Protein AF-Q0DAL5-F1 (afdb_monomer)

pLDDT: mean 96.49, std 5.8, range [58.31, 98.81]

InterPro domains:
  IPR001487 Bromodomain [PF00439] (2-36)
  IPR036427 Bromodomain-like superfamily [G3DSA:1.20.920.10] (1-71)
  IPR036427 Bromodomain-like superfamily [SSF47370] (1-68)
  IPR040240 Transcription initiation factor TFIID subunit 1 [PTHR13900] (1-70)

Organism: Oryza sativa subsp. japonica (NCBI:txid39947)

Structure (mmCIF, N/CA/C/O backbone):
data_AF-Q0DAL5-F1
#
_entry.id   AF-Q0DAL5-F1
#
loop_
_atom_site.group_PDB
_atom_site.id
_atom_site.type_symbol
_atom_site.label_atom_id
_atom_site.label_alt_id
_atom_site.label_comp_id
_atom_site.label_asym_id
_atom_site.label_entity_id
_atom_site.label_seq_id
_atom_site.pdbx_PDB_ins_code
_atom_site.Cartn_x
_atom_site.Cartn_y
_atom_site.Cartn_z
_atom_site.occupancy
_atom_site.B_iso_or_equiv
_atom_site.auth_seq_id
_atom_site.auth_comp_id
_atom_site.auth_asym_id
_atom_site.au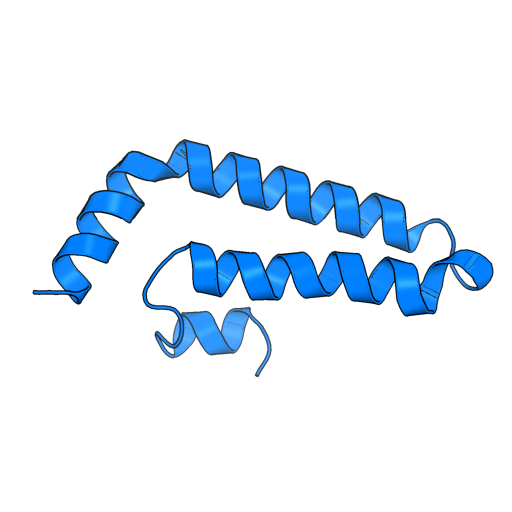th_atom_id
_atom_site.pdbx_PDB_model_num
ATOM 1 N N . GLY A 1 1 ? 4.973 -12.841 6.744 1.00 76.94 1 GLY A N 1
ATOM 2 C CA . GLY A 1 1 ? 3.880 -13.516 6.012 1.00 76.94 1 GLY A CA 1
ATOM 3 C C . GLY A 1 1 ? 3.594 -12.733 4.752 1.00 76.94 1 GLY A C 1
ATOM 4 O O . GLY A 1 1 ? 4.157 -11.656 4.602 1.00 76.94 1 GLY A O 1
ATOM 5 N N . THR A 1 2 ? 2.764 -13.247 3.849 1.00 94.25 2 THR A N 1
ATOM 6 C CA . THR A 1 2 ? 2.262 -12.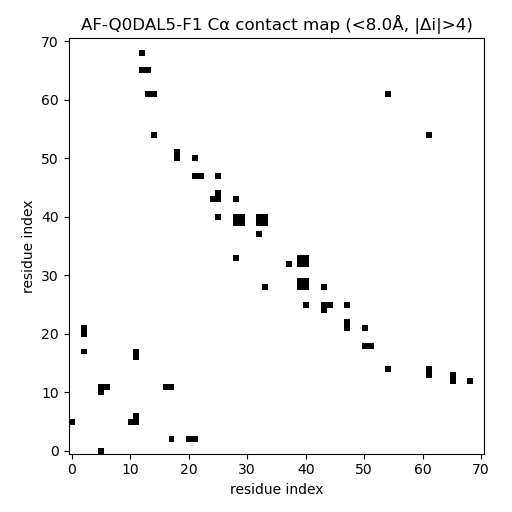420 2.737 1.00 94.25 2 THR A CA 1
ATOM 7 C C . THR A 1 2 ? 1.297 -11.359 3.277 1.00 94.25 2 THR A C 1
ATOM 9 O O . THR A 1 2 ? 0.775 -11.524 4.380 1.00 94.25 2 THR A O 1
ATOM 12 N N . ILE A 1 3 ? 1.015 -10.302 2.511 1.00 98.12 3 ILE A N 1
ATOM 13 C CA . ILE A 1 3 ? 0.053 -9.253 2.907 1.00 98.12 3 ILE A CA 1
ATOM 14 C C . ILE A 1 3 ? -1.287 -9.868 3.351 1.00 98.12 3 ILE A C 1
ATOM 16 O O . ILE A 1 3 ? -1.827 -9.524 4.398 1.00 98.12 3 ILE A O 1
ATOM 20 N N . ARG A 1 4 ? -1.779 -10.879 2.623 1.00 97.88 4 ARG A N 1
ATOM 21 C CA . ARG A 1 4 ? -3.015 -11.603 2.963 1.00 97.88 4 ARG A CA 1
ATOM 22 C C . ARG A 1 4 ? -2.953 -12.297 4.326 1.00 97.88 4 ARG A C 1
ATOM 24 O O . ARG A 1 4 ? -3.956 -12.338 5.035 1.00 97.88 4 ARG A O 1
ATOM 31 N N . ASP A 1 5 ? -1.801 -12.859 4.688 1.00 98.25 5 ASP A N 1
ATOM 32 C CA . ASP A 1 5 ? -1.617 -13.496 5.995 1.00 98.25 5 ASP A CA 1
ATOM 33 C C . ASP A 1 5 ? -1.603 -12.457 7.117 1.00 98.25 5 ASP A C 1
ATOM 35 O O . ASP A 1 5 ? -2.190 -12.702 8.169 1.00 98.25 5 ASP A O 1
ATOM 39 N N . LYS A 1 6 ? -0.964 -11.303 6.882 1.00 98.12 6 LYS A N 1
ATOM 40 C CA . LYS A 1 6 ? -0.902 -10.190 7.837 1.00 98.12 6 LYS A CA 1
ATOM 41 C C . LYS A 1 6 ? -2.292 -9.595 8.099 1.00 98.12 6 LYS A C 1
ATOM 43 O O . LYS A 1 6 ? -2.662 -9.428 9.258 1.00 98.12 6 LYS A O 1
ATOM 48 N N . VAL A 1 7 ? -3.110 -9.409 7.054 1.00 97.12 7 VAL A N 1
ATOM 49 C CA . VAL A 1 7 ? 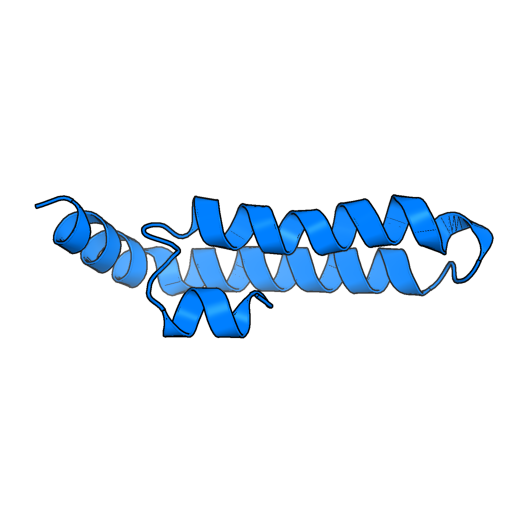-4.527 -9.002 7.185 1.00 97.12 7 VAL A CA 1
ATOM 50 C C . VAL A 1 7 ? -5.316 -10.007 8.030 1.00 97.12 7 VAL A C 1
ATOM 52 O O . VAL A 1 7 ? -5.963 -9.627 8.998 1.00 97.12 7 VAL A O 1
ATOM 55 N N . ARG A 1 8 ? -5.225 -11.311 7.726 1.00 97.12 8 ARG A N 1
ATOM 56 C CA . ARG A 1 8 ? -5.950 -12.361 8.477 1.00 97.12 8 ARG A CA 1
ATOM 57 C C . ARG A 1 8 ? -5.575 -12.432 9.955 1.00 97.12 8 ARG A C 1
ATOM 59 O O . ARG A 1 8 ? -6.363 -12.918 10.758 1.00 97.12 8 ARG A O 1
ATOM 66 N N . LYS A 1 9 ? -4.364 -12.001 10.296 1.00 97.25 9 LYS A N 1
ATOM 67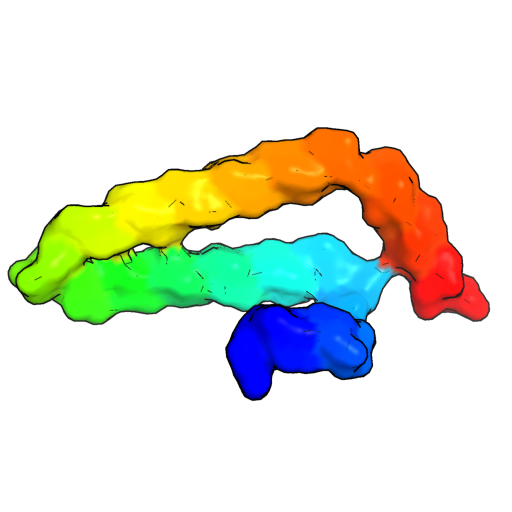 C CA . LYS A 1 9 ? -3.853 -11.951 11.667 1.00 97.25 9 LYS A CA 1
ATOM 68 C C . LYS A 1 9 ? -4.100 -10.607 12.354 1.00 97.25 9 LYS A C 1
ATOM 70 O O . LYS A 1 9 ? -3.657 -10.444 13.486 1.00 97.25 9 LYS A O 1
ATOM 75 N N . MET A 1 10 ? -4.791 -9.669 11.698 1.00 95.25 10 MET A N 1
ATOM 76 C CA . MET A 1 10 ? -5.006 -8.305 12.192 1.00 95.25 10 MET A CA 1
ATOM 77 C C . MET A 1 10 ? -3.684 -7.608 12.565 1.00 95.25 10 MET A C 1
ATOM 79 O O . MET A 1 10 ? -3.619 -6.898 13.570 1.00 95.25 10 MET A O 1
ATOM 83 N N . GLU A 1 11 ? -2.611 -7.858 11.800 1.00 97.19 11 GLU A N 1
ATOM 84 C CA . GLU A 1 11 ? -1.291 -7.248 12.037 1.00 97.19 11 GLU A CA 1
ATOM 85 C C . GLU A 1 11 ? -1.251 -5.769 11.627 1.00 97.19 11 GLU A C 1
ATOM 87 O O . GLU A 1 11 ? -0.493 -5.009 12.216 1.00 97.19 11 GLU A O 1
ATOM 92 N N . TYR A 1 12 ? -2.073 -5.356 10.660 1.00 97.81 12 TYR A N 1
ATOM 93 C CA . TYR A 1 12 ? -2.262 -3.947 10.315 1.00 97.81 12 TYR A CA 1
ATOM 94 C C . TYR A 1 12 ? -3.367 -3.362 11.190 1.00 97.81 12 TYR A C 1
ATOM 96 O O . TYR A 1 12 ? -4.441 -3.961 11.296 1.00 97.81 12 TYR A O 1
ATOM 104 N N . LYS A 1 13 ? -3.092 -2.227 11.836 1.00 96.12 13 LYS A N 1
ATOM 105 C CA . LYS A 1 13 ? -4.078 -1.510 12.664 1.00 96.12 13 LYS A CA 1
ATOM 106 C C . LYS A 1 13 ? -4.709 -0.331 11.942 1.00 96.12 13 LYS A C 1
ATOM 108 O O . LYS A 1 13 ? -5.787 0.092 12.324 1.00 96.12 13 LYS A O 1
ATOM 113 N N . ASN A 1 14 ? -4.056 0.126 10.884 1.00 97.38 14 ASN A N 1
ATOM 114 C CA . ASN A 1 14 ? -4.514 1.187 10.010 1.00 97.38 14 ASN A CA 1
ATOM 115 C C . ASN A 1 14 ? -4.155 0.861 8.555 1.00 97.38 14 ASN A C 1
ATOM 117 O O . ASN A 1 14 ? -3.326 -0.016 8.267 1.00 97.38 14 ASN A O 1
ATOM 121 N N . ARG A 1 15 ? -4.802 1.569 7.633 1.00 98.00 15 ARG A N 1
ATOM 122 C CA . ARG A 1 15 ? -4.587 1.437 6.196 1.00 98.00 15 ARG A CA 1
ATOM 123 C C . ARG A 1 15 ? -3.184 1.835 5.776 1.00 98.00 15 ARG A C 1
ATOM 125 O O . ARG A 1 15 ? -2.687 1.249 4.823 1.00 98.00 15 ARG A O 1
ATOM 132 N N . GLU A 1 16 ? -2.526 2.750 6.485 1.00 97.94 16 GLU A N 1
ATOM 133 C CA . GLU A 1 16 ? -1.166 3.191 6.158 1.00 97.94 16 GLU A CA 1
ATOM 134 C C . GLU A 1 16 ? -0.151 2.052 6.306 1.00 97.94 16 GLU A C 1
ATOM 136 O O . GLU A 1 16 ? 0.663 1.828 5.408 1.00 97.94 16 GLU A O 1
ATOM 141 N N . ASP A 1 17 ? -0.247 1.248 7.369 1.00 98.00 17 ASP A N 1
ATOM 142 C CA . ASP A 1 17 ? 0.611 0.076 7.570 1.00 98.00 17 ASP A CA 1
ATOM 143 C C . ASP A 1 17 ? 0.388 -0.984 6.477 1.00 98.00 17 ASP A C 1
ATOM 145 O O . ASP A 1 17 ? 1.330 -1.629 6.006 1.00 98.00 17 ASP A O 1
ATOM 149 N N . PHE A 1 18 ? -0.866 -1.172 6.056 1.00 98.56 18 PHE A N 1
ATOM 150 C CA . PHE A 1 18 ? -1.210 -2.060 4.944 1.00 98.56 18 PHE A CA 1
ATOM 151 C C . PHE A 1 18 ? -0.662 -1.523 3.613 1.00 98.56 18 PHE A C 1
ATOM 153 O O . PHE A 1 18 ? 0.009 -2.250 2.873 1.00 98.56 18 PHE A O 1
ATOM 160 N N . ARG A 1 19 ? -0.899 -0.240 3.330 1.00 98.56 19 ARG A N 1
ATOM 161 C CA . ARG A 1 19 ? -0.485 0.463 2.113 1.00 98.56 19 ARG A CA 1
ATOM 162 C C . ARG A 1 19 ? 1.033 0.511 1.984 1.00 98.56 19 ARG A C 1
ATOM 164 O O . ARG A 1 19 ? 1.552 0.369 0.879 1.00 98.56 19 ARG A O 1
ATOM 171 N N . HIS A 1 20 ? 1.758 0.630 3.095 1.00 98.50 20 HIS A N 1
ATOM 172 C CA . HIS A 1 20 ? 3.217 0.552 3.130 1.00 98.50 20 HIS A CA 1
ATOM 173 C C . HIS A 1 20 ? 3.741 -0.765 2.536 1.00 98.50 20 HIS A C 1
ATOM 175 O O . HIS A 1 20 ? 4.612 -0.756 1.663 1.00 98.50 20 HIS A O 1
ATOM 181 N N . ASP A 1 21 ? 3.173 -1.902 2.944 1.00 98.69 21 ASP A N 1
ATOM 182 C CA . ASP A 1 21 ? 3.578 -3.206 2.411 1.00 98.69 21 ASP A CA 1
ATOM 183 C C . ASP A 1 21 ? 3.193 -3.380 0.933 1.00 98.69 21 ASP A C 1
ATOM 185 O O . ASP A 1 21 ? 3.938 -4.010 0.176 1.00 98.69 21 ASP A O 1
ATOM 189 N N . VAL A 1 22 ? 2.061 -2.814 0.494 1.00 98.62 22 VAL A N 1
ATOM 190 C CA . VAL A 1 22 ? 1.684 -2.800 -0.932 1.00 98.62 22 VAL A CA 1
ATOM 191 C C . VAL A 1 22 ? 2.676 -1.958 -1.738 1.00 98.62 22 VAL A C 1
ATOM 193 O O . VAL A 1 22 ? 3.171 -2.415 -2.768 1.00 98.62 22 VAL A O 1
ATOM 196 N N . ALA A 1 23 ? 3.063 -0.779 -1.246 1.00 98.56 23 ALA A N 1
ATOM 197 C CA . ALA A 1 23 ? 4.053 0.080 -1.895 1.00 98.56 23 ALA A CA 1
ATOM 198 C C . ALA A 1 23 ? 5.430 -0.594 -2.019 1.00 98.56 23 ALA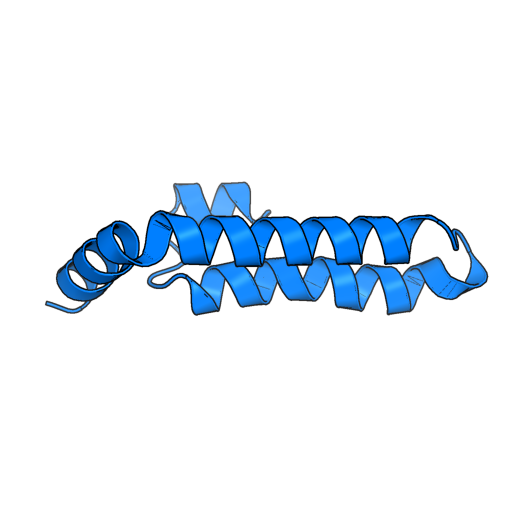 A C 1
ATOM 200 O O . ALA A 1 23 ? 6.140 -0.407 -3.012 1.00 98.56 23 ALA A O 1
ATOM 201 N N . GLN A 1 24 ? 5.791 -1.447 -1.058 1.00 98.56 24 GLN A N 1
ATOM 202 C CA . GLN A 1 24 ? 7.020 -2.233 -1.124 1.00 98.56 24 GLN A CA 1
ATOM 203 C C . GLN A 1 24 ? 7.026 -3.220 -2.308 1.00 98.56 24 GLN A C 1
ATOM 205 O O . GLN A 1 24 ? 8.102 -3.542 -2.819 1.00 98.56 24 GLN A O 1
ATOM 210 N N . ILE A 1 25 ? 5.860 -3.673 -2.797 1.00 98.44 25 ILE A N 1
ATOM 211 C CA . ILE A 1 25 ? 5.764 -4.479 -4.027 1.00 98.44 25 ILE A CA 1
ATOM 212 C C . ILE A 1 25 ? 6.251 -3.664 -5.227 1.00 98.44 25 ILE A C 1
ATOM 214 O O . ILE A 1 25 ? 7.118 -4.147 -5.955 1.00 98.44 25 ILE A O 1
ATOM 218 N N . ALA A 1 26 ? 5.750 -2.437 -5.405 1.00 98.38 26 ALA A N 1
ATOM 219 C CA . ALA A 1 26 ? 6.158 -1.552 -6.497 1.00 98.38 26 ALA A CA 1
ATOM 220 C C . ALA A 1 26 ? 7.655 -1.210 -6.414 1.00 98.38 26 ALA A C 1
ATOM 222 O O . ALA A 1 26 ? 8.399 -1.404 -7.378 1.00 98.38 26 ALA A O 1
ATOM 223 N N . LEU A 1 27 ? 8.145 -0.831 -5.228 1.00 98.38 27 LEU A N 1
ATOM 224 C CA . LEU A 1 27 ? 9.564 -0.523 -5.017 1.00 98.38 27 LEU A CA 1
ATOM 225 C C . LEU A 1 27 ? 10.479 -1.714 -5.355 1.00 98.38 27 LEU A C 1
ATOM 227 O O . LEU A 1 27 ? 11.511 -1.563 -6.019 1.00 98.38 27 LEU A O 1
ATOM 231 N N . ASN A 1 28 ? 10.092 -2.918 -4.934 1.00 98.12 28 ASN A N 1
ATOM 232 C CA . ASN A 1 28 ? 10.835 -4.134 -5.251 1.00 98.12 28 ASN A CA 1
ATOM 233 C C . ASN A 1 28 ? 10.731 -4.482 -6.740 1.00 98.12 28 ASN A C 1
ATOM 235 O O . ASN A 1 28 ? 11.717 -4.918 -7.338 1.00 98.12 28 ASN A O 1
ATOM 239 N N . ALA A 1 29 ? 9.567 -4.276 -7.360 1.00 98.44 29 ALA A N 1
ATOM 240 C CA . ALA A 1 29 ? 9.370 -4.516 -8.781 1.00 98.44 29 ALA A CA 1
ATOM 241 C C . ALA A 1 29 ? 10.355 -3.688 -9.612 1.00 98.44 29 ALA A C 1
ATOM 243 O O . ALA A 1 29 ? 11.085 -4.269 -10.417 1.00 98.44 29 ALA A O 1
ATOM 244 N N . HIS A 1 30 ? 10.458 -2.383 -9.348 1.00 97.94 30 HIS A N 1
ATOM 245 C CA . HIS A 1 30 ? 11.447 -1.504 -9.981 1.00 97.94 30 HIS A CA 1
ATOM 246 C C . HIS A 1 30 ? 12.882 -1.959 -9.693 1.00 97.94 30 HIS A C 1
ATOM 248 O O . HIS A 1 30 ? 13.673 -2.129 -10.620 1.00 97.94 30 HIS A O 1
ATOM 254 N N . THR A 1 31 ? 13.207 -2.256 -8.432 1.00 98.06 31 THR A N 1
ATOM 255 C CA . THR A 1 31 ? 14.568 -2.651 -8.022 1.00 98.06 31 THR A CA 1
ATOM 256 C C . THR A 1 31 ? 15.065 -3.913 -8.735 1.00 98.06 31 THR A C 1
ATOM 258 O O . THR A 1 31 ? 16.218 -3.977 -9.161 1.00 98.06 31 THR A O 1
ATOM 261 N N . TYR A 1 32 ? 14.209 -4.927 -8.887 1.00 97.88 32 TYR A N 1
ATOM 262 C CA . TYR A 1 32 ? 14.621 -6.236 -9.403 1.00 97.88 32 TYR A CA 1
ATOM 263 C C . TYR A 1 32 ? 14.312 -6.455 -10.886 1.00 97.88 32 TYR A C 1
ATOM 265 O O . TYR A 1 32 ? 14.970 -7.283 -11.524 1.00 97.88 32 TYR A O 1
ATOM 273 N N . ASN A 1 33 ? 13.320 -5.756 -11.446 1.00 97.69 33 ASN A N 1
ATOM 274 C CA . ASN A 1 33 ? 12.775 -6.096 -12.762 1.00 97.69 33 ASN A CA 1
ATOM 275 C C . ASN A 1 33 ? 12.999 -5.043 -13.842 1.00 97.69 33 ASN A C 1
ATOM 277 O O . ASN A 1 33 ? 12.794 -5.385 -15.004 1.00 97.69 33 ASN A O 1
ATOM 281 N N . LEU A 1 34 ? 13.492 -3.840 -13.522 1.00 91.50 34 LEU A N 1
ATOM 282 C CA . LEU A 1 34 ? 13.638 -2.756 -14.505 1.00 91.50 34 LEU A CA 1
ATOM 283 C C . LEU A 1 34 ? 14.363 -3.191 -15.793 1.00 91.50 34 LEU A C 1
ATOM 285 O O . LEU A 1 34 ? 13.893 -2.915 -16.890 1.00 91.50 34 LEU A O 1
ATOM 289 N N . ASN A 1 35 ? 15.459 -3.946 -15.664 1.00 93.81 35 ASN A N 1
ATOM 290 C CA . ASN A 1 35 ? 16.227 -4.447 -16.814 1.00 93.81 35 ASN A CA 1
ATOM 291 C C . ASN A 1 35 ? 15.898 -5.899 -17.200 1.00 93.81 35 ASN A C 1
ATOM 293 O O . ASN A 1 35 ? 16.212 -6.331 -18.306 1.00 93.81 35 ASN A O 1
ATOM 297 N N . ARG A 1 36 ? 15.311 -6.681 -16.285 1.00 95.25 36 ARG A N 1
ATOM 298 C CA . ARG A 1 36 ? 15.096 -8.128 -16.463 1.00 95.25 36 ARG A CA 1
ATOM 299 C C . ARG A 1 36 ? 13.728 -8.437 -17.066 1.00 95.25 36 ARG A C 1
ATOM 301 O O . ARG A 1 36 ? 13.614 -9.265 -17.965 1.00 95.25 36 ARG A O 1
ATOM 308 N N . HIS A 1 37 ? 12.699 -7.775 -16.550 1.00 96.62 37 HIS A N 1
ATOM 309 C CA . HIS A 1 37 ? 11.301 -7.954 -16.919 1.00 96.62 37 HIS A CA 1
ATOM 310 C C . HIS A 1 37 ? 10.604 -6.581 -16.890 1.00 96.62 37 HIS A C 1
ATOM 312 O O . HIS A 1 37 ? 9.829 -6.305 -15.976 1.00 96.62 37 HIS A O 1
ATOM 318 N N . PRO A 1 38 ? 10.868 -5.707 -17.881 1.00 96.19 38 PRO A N 1
ATOM 319 C CA . PRO A 1 38 ? 10.461 -4.295 -17.848 1.00 96.19 38 PRO A CA 1
ATOM 320 C C . PRO A 1 38 ? 8.941 -4.061 -17.864 1.00 96.19 38 PRO A C 1
ATOM 322 O O . PRO A 1 38 ? 8.497 -2.948 -17.623 1.00 96.19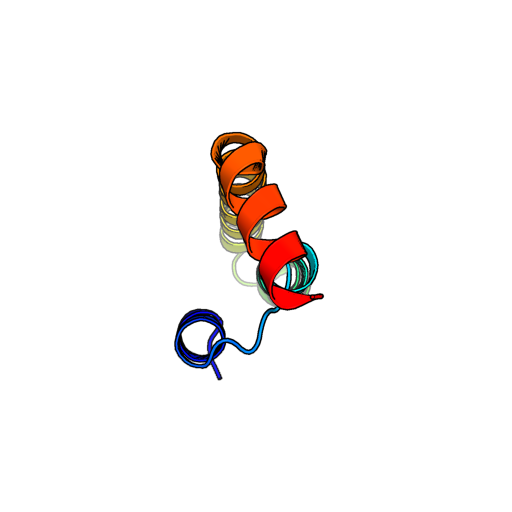 38 PRO A O 1
ATOM 325 N N . HIS A 1 39 ? 8.135 -5.094 -18.127 1.00 97.44 39 HIS A N 1
ATOM 326 C CA . HIS A 1 39 ? 6.672 -5.029 -18.051 1.00 97.44 39 HIS A CA 1
ATOM 327 C C . HIS A 1 39 ? 6.125 -5.218 -16.623 1.00 97.44 39 HIS A C 1
ATOM 329 O O . HIS A 1 39 ? 4.952 -4.952 -16.392 1.00 97.44 39 HIS A O 1
ATOM 335 N N . ILE A 1 40 ? 6.940 -5.688 -15.669 1.00 98.31 40 ILE A N 1
ATOM 336 C CA . ILE A 1 40 ? 6.507 -5.928 -14.283 1.00 98.31 40 ILE A CA 1
ATOM 337 C C . ILE A 1 40 ? 6.376 -4.628 -13.474 1.00 98.31 40 ILE A C 1
ATOM 339 O O . ILE A 1 40 ? 5.367 -4.501 -12.785 1.00 98.31 40 ILE A O 1
ATOM 343 N N . PRO A 1 41 ? 7.330 -3.672 -13.516 1.00 98.56 41 PRO A N 1
ATOM 344 C CA . PRO A 1 41 ? 7.194 -2.441 -12.740 1.00 98.56 41 PRO A CA 1
ATOM 345 C C . PRO A 1 41 ? 5.911 -1.648 -13.047 1.00 98.56 41 PRO A C 1
ATOM 347 O O . PRO A 1 41 ? 5.197 -1.373 -12.090 1.00 98.56 41 PRO A O 1
ATOM 350 N N . PRO A 1 42 ? 5.517 -1.413 -14.320 1.00 98.31 42 PRO A N 1
ATOM 351 C CA . PRO A 1 42 ? 4.254 -0.733 -14.621 1.00 98.31 42 PRO A CA 1
ATOM 352 C C . PRO A 1 42 ? 3.023 -1.445 -14.046 1.00 98.31 42 PRO A C 1
ATOM 354 O O . PRO A 1 42 ? 2.126 -0.800 -13.525 1.00 98.31 42 PRO A O 1
ATOM 357 N N . LEU A 1 43 ? 3.001 -2.782 -14.064 1.00 98.50 43 LEU A N 1
ATOM 358 C CA . LEU A 1 43 ? 1.902 -3.551 -13.472 1.00 98.50 43 LEU A CA 1
ATOM 359 C C . LEU A 1 43 ? 1.860 -3.422 -11.939 1.00 98.50 43 LEU A C 1
ATOM 361 O O . LEU A 1 43 ? 0.790 -3.462 -11.335 1.00 98.50 43 LEU A O 1
ATOM 365 N N . ALA A 1 44 ? 3.022 -3.306 -11.295 1.00 98.56 44 ALA A N 1
ATOM 366 C CA . ALA A 1 44 ? 3.095 -3.077 -9.857 1.00 98.56 44 ALA A CA 1
ATOM 367 C C . ALA A 1 44 ? 2.690 -1.641 -9.484 1.00 98.56 44 ALA A C 1
ATOM 369 O O . ALA A 1 44 ? 2.088 -1.450 -8.428 1.00 98.56 44 ALA A O 1
ATOM 370 N N . ASP A 1 45 ? 2.974 -0.668 -10.353 1.00 98.62 45 ASP A N 1
ATOM 371 C CA . ASP A 1 45 ? 2.498 0.710 -10.216 1.00 98.62 45 ASP A CA 1
ATOM 372 C C . ASP A 1 45 ? 0.960 0.756 -10.340 1.00 98.62 45 ASP A C 1
ATOM 374 O O . ASP A 1 45 ? 0.297 1.271 -9.444 1.00 98.62 45 ASP A O 1
ATOM 378 N N . GLU A 1 46 ? 0.374 0.095 -11.349 1.00 98.75 46 GLU A N 1
ATOM 379 C CA . GLU A 1 46 ? -1.089 -0.038 -11.511 1.00 98.75 46 GLU A CA 1
ATOM 380 C C . GLU A 1 46 ? -1.762 -0.718 -10.301 1.00 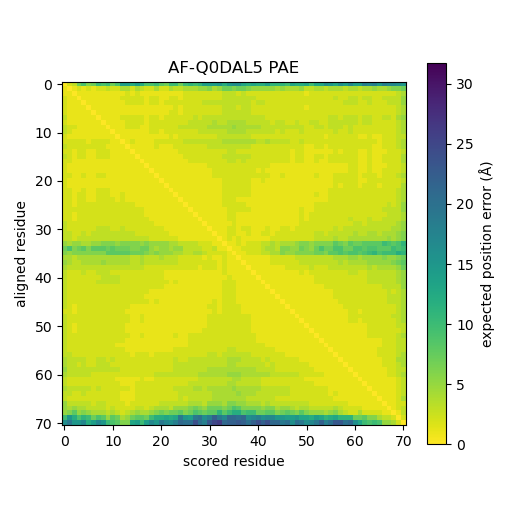98.75 46 GLU A C 1
ATOM 382 O O . GLU A 1 46 ? -2.848 -0.322 -9.873 1.00 98.75 46 GLU A O 1
ATOM 387 N N . LEU A 1 47 ? -1.119 -1.737 -9.715 1.00 98.69 47 LEU A N 1
ATOM 388 C CA . LEU A 1 47 ? -1.605 -2.383 -8.491 1.00 98.69 47 LEU A CA 1
ATOM 389 C C . LEU A 1 47 ? -1.648 -1.402 -7.310 1.00 98.69 47 LEU A C 1
ATOM 391 O O . LEU A 1 47 ? -2.598 -1.442 -6.525 1.00 98.69 47 LEU A O 1
ATOM 395 N N . LEU A 1 48 ? -0.620 -0.563 -7.161 1.00 98.69 48 LEU A N 1
ATOM 396 C CA . LEU A 1 48 ? -0.555 0.428 -6.090 1.00 98.69 48 LEU A CA 1
ATOM 397 C C . LEU A 1 48 ? -1.605 1.527 -6.293 1.00 98.69 48 LEU A C 1
ATOM 399 O O . LEU A 1 48 ? -2.300 1.863 -5.342 1.00 98.69 48 LEU A O 1
ATOM 403 N N . GLU A 1 49 ? -1.783 2.013 -7.522 1.00 98.75 49 GLU A N 1
ATOM 404 C CA . GLU A 1 49 ? -2.820 3.000 -7.855 1.00 98.75 49 GLU A CA 1
ATOM 405 C C . GLU A 1 49 ? -4.232 2.472 -7.568 1.00 98.75 49 GLU A C 1
ATOM 407 O O . GLU A 1 49 ? -5.043 3.163 -6.952 1.00 98.75 49 GLU A O 1
ATOM 412 N N . LEU A 1 50 ? -4.525 1.224 -7.954 1.00 98.81 50 LEU A N 1
ATOM 413 C CA . LEU A 1 50 ? -5.808 0.591 -7.641 1.00 98.81 50 LEU A CA 1
ATOM 414 C C . LEU A 1 50 ? -6.005 0.424 -6.129 1.00 98.81 50 LEU A C 1
ATOM 416 O O . LEU A 1 50 ? -7.117 0.584 -5.629 1.00 98.81 50 LEU A O 1
ATOM 420 N N . CYS A 1 51 ? -4.938 0.093 -5.398 1.00 98.69 51 CYS A N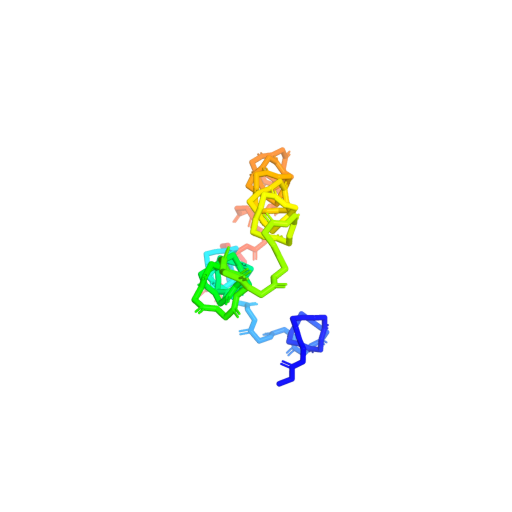 1
ATOM 421 C CA . CYS A 1 51 ? -4.982 0.004 -3.944 1.00 98.69 51 CYS A CA 1
ATOM 422 C C . CYS A 1 51 ? -5.318 1.360 -3.316 1.00 98.69 51 CYS A C 1
ATOM 424 O O . CYS A 1 51 ? -6.228 1.425 -2.494 1.00 98.69 51 CYS A O 1
ATOM 426 N N . ASP A 1 52 ? -4.624 2.425 -3.719 1.00 98.75 52 ASP A N 1
ATOM 427 C CA . ASP A 1 52 ? -4.851 3.777 -3.206 1.00 98.75 52 ASP A CA 1
ATOM 428 C C . ASP A 1 52 ? -6.293 4.240 -3.515 1.00 98.75 52 ASP A C 1
ATOM 430 O O . ASP A 1 52 ? -6.977 4.751 -2.631 1.00 98.75 52 ASP A O 1
ATOM 434 N N . TYR A 1 53 ? -6.811 3.959 -4.719 1.00 98.75 53 TYR A N 1
ATOM 435 C CA . TYR A 1 53 ? -8.207 4.243 -5.079 1.00 98.75 53 TYR A CA 1
ATOM 436 C C . TYR A 1 53 ? -9.223 3.523 -4.178 1.00 98.75 53 TYR A C 1
ATOM 438 O O . TYR A 1 53 ? -10.166 4.145 -3.696 1.00 98.75 53 TYR A O 1
ATOM 446 N N . LEU A 1 54 ? -9.041 2.222 -3.927 1.00 98.75 54 LEU A N 1
ATOM 447 C CA . LEU A 1 54 ? -9.976 1.441 -3.108 1.00 98.75 54 LEU A CA 1
ATOM 448 C C . LEU A 1 54 ? -9.919 1.817 -1.621 1.00 98.75 54 LEU A C 1
ATOM 450 O O . LEU A 1 54 ? -10.936 1.723 -0.930 1.00 98.75 54 LEU A O 1
ATOM 454 N N . LEU A 1 55 ? -8.745 2.222 -1.126 1.00 98.56 55 LEU A N 1
ATOM 455 C CA . LEU A 1 55 ? -8.590 2.747 0.231 1.00 98.56 55 LEU A CA 1
ATOM 456 C C . LEU A 1 55 ? -9.330 4.078 0.394 1.00 98.56 55 LEU A C 1
ATOM 458 O O . LEU A 1 55 ? -10.021 4.253 1.393 1.00 98.56 55 LEU A O 1
ATOM 462 N N . GLU A 1 56 ? -9.240 4.966 -0.598 1.00 98.56 56 GLU A N 1
ATOM 463 C CA . GLU A 1 56 ? -9.980 6.232 -0.622 1.00 98.56 56 GLU A CA 1
ATOM 464 C C . GLU A 1 56 ? -11.496 6.002 -0.733 1.00 98.56 56 GLU A C 1
ATOM 466 O O . GLU A 1 56 ? -12.271 6.581 0.021 1.00 98.56 56 GLU A O 1
ATOM 471 N N . GLU A 1 57 ? -11.943 5.103 -1.619 1.00 98.69 57 GLU A N 1
ATOM 472 C CA . GLU A 1 57 ? -13.369 4.759 -1.760 1.00 98.69 57 GLU A CA 1
ATOM 473 C C . GLU A 1 57 ? -13.957 4.177 -0.462 1.00 98.69 57 GLU A C 1
ATOM 475 O O . GLU A 1 57 ? -15.141 4.345 -0.175 1.00 98.69 57 GLU A O 1
ATOM 480 N N . SER A 1 58 ? -13.121 3.515 0.342 1.00 98.19 58 SER A N 1
ATOM 481 C CA . SER A 1 58 ? -13.509 2.903 1.616 1.00 98.19 58 SER A CA 1
ATOM 482 C C . SER A 1 58 ? -13.201 3.782 2.834 1.00 98.19 58 SER A C 1
ATOM 484 O O . SER A 1 58 ? -13.297 3.281 3.958 1.00 98.19 58 SER A O 1
ATOM 486 N N . ALA A 1 59 ? -12.814 5.050 2.639 1.00 98.00 59 ALA A N 1
ATOM 487 C CA . ALA A 1 59 ? -12.216 5.869 3.689 1.00 98.00 59 ALA A CA 1
ATOM 488 C C . ALA A 1 59 ? -13.102 6.006 4.931 1.00 98.00 59 ALA A C 1
ATOM 490 O O . ALA A 1 59 ? -12.623 5.724 6.023 1.00 98.00 59 ALA A O 1
ATOM 491 N N . ASP A 1 60 ? -14.391 6.315 4.763 1.00 97.81 60 ASP A N 1
ATOM 492 C CA . ASP A 1 60 ? -15.327 6.496 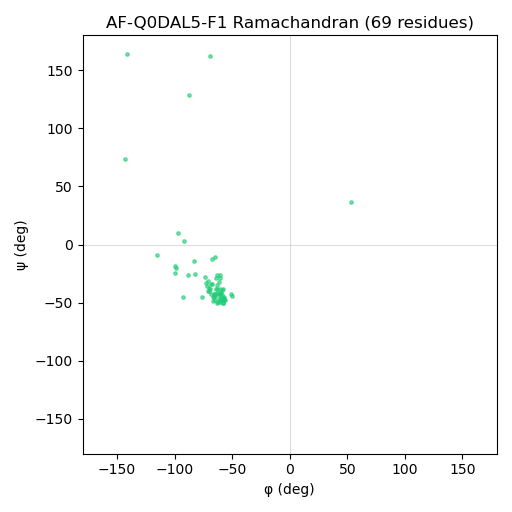5.883 1.00 97.81 60 ASP A CA 1
ATOM 493 C C . ASP A 1 60 ? -15.409 5.246 6.784 1.00 97.81 60 ASP A C 1
ATOM 495 O O . ASP A 1 60 ? -15.358 5.328 8.008 1.00 97.81 60 ASP A O 1
ATOM 499 N N . VAL A 1 61 ? -15.508 4.056 6.179 1.00 97.94 61 VAL A N 1
ATOM 500 C CA . VAL A 1 61 ? -15.635 2.789 6.924 1.00 97.94 61 VAL A CA 1
ATOM 501 C C . VAL A 1 61 ? -14.320 2.413 7.599 1.00 97.94 61 VAL A C 1
ATOM 503 O O . VAL A 1 61 ? -14.316 1.834 8.687 1.00 97.94 61 VAL A O 1
ATOM 506 N N . LEU A 1 62 ? -13.201 2.703 6.937 1.00 97.81 62 LEU A N 1
ATOM 507 C CA . LEU A 1 62 ? -11.882 2.471 7.500 1.00 97.81 62 LEU A CA 1
ATOM 508 C C . LEU A 1 62 ? -11.599 3.450 8.647 1.00 97.81 62 LEU A C 1
ATOM 510 O O . LEU A 1 62 ? -11.050 3.008 9.647 1.00 97.81 62 LEU A O 1
ATOM 514 N N . ASP A 1 63 ? -12.025 4.715 8.558 1.00 97.88 63 ASP A N 1
ATOM 515 C CA . ASP A 1 63 ? -11.838 5.722 9.612 1.00 97.88 63 ASP A CA 1
ATOM 516 C C . ASP A 1 63 ? -12.533 5.269 10.905 1.00 97.88 63 ASP A C 1
ATOM 518 O O . ASP A 1 63 ? -11.909 5.214 11.967 1.00 97.88 63 ASP A O 1
ATOM 522 N N . ASP A 1 64 ? -13.800 4.852 10.802 1.00 97.62 64 ASP A N 1
ATOM 523 C CA . ASP A 1 64 ? -14.572 4.333 11.936 1.00 97.62 64 ASP A CA 1
ATOM 524 C C . ASP A 1 64 ? -13.921 3.081 12.554 1.00 97.62 64 ASP A C 1
ATOM 526 O O . ASP A 1 64 ? -13.860 2.927 13.778 1.00 97.62 64 ASP A O 1
ATOM 530 N N . ALA A 1 65 ? -13.437 2.162 11.711 1.00 96.44 65 ALA A N 1
ATOM 531 C CA . ALA A 1 65 ? -12.823 0.917 12.162 1.00 96.44 65 ALA A CA 1
ATOM 532 C C . ALA A 1 65 ? -11.448 1.137 12.812 1.00 96.44 65 ALA A C 1
ATOM 534 O O . ALA A 1 65 ? -11.135 0.480 13.804 1.00 96.44 65 ALA A O 1
ATOM 535 N N . GLU A 1 66 ? -10.635 2.036 12.259 1.00 97.19 66 GLU A N 1
ATOM 536 C CA . GLU A 1 66 ? -9.313 2.399 12.774 1.00 97.19 66 GLU A CA 1
ATOM 537 C C . GLU A 1 66 ? -9.435 3.109 14.122 1.00 97.19 66 GLU A C 1
ATOM 539 O O . GLU A 1 66 ? -8.765 2.717 15.076 1.00 97.19 66 GLU A O 1
ATOM 544 N N . TYR A 1 67 ? -10.371 4.056 14.240 1.00 96.44 67 TYR A N 1
ATOM 545 C CA . TYR A 1 67 ? -10.675 4.727 15.502 1.00 96.44 67 TYR A CA 1
ATOM 546 C C . TYR A 1 67 ? -11.091 3.724 16.594 1.00 96.44 67 TYR A C 1
ATOM 548 O O . TYR A 1 67 ? -10.560 3.743 17.702 1.00 96.44 67 TYR A O 1
ATOM 556 N N . ALA A 1 68 ? -11.974 2.773 16.268 1.00 94.75 68 ALA A N 1
ATOM 557 C CA . ALA A 1 68 ? -12.434 1.752 17.214 1.00 94.75 68 ALA A CA 1
ATOM 558 C C . ALA A 1 68 ? -11.356 0.733 17.645 1.00 94.75 68 ALA A C 1
ATOM 560 O O . ALA A 1 68 ? -11.594 -0.049 18.564 1.00 94.75 68 ALA A O 1
ATOM 561 N N . ILE A 1 69 ? -10.208 0.681 16.963 1.00 90.69 69 ILE A N 1
ATOM 562 C CA . ILE A 1 69 ? -9.060 -0.161 17.334 1.00 90.69 69 ILE A CA 1
ATOM 563 C C . ILE A 1 69 ? -8.120 0.570 18.309 1.00 90.69 69 ILE A C 1
ATOM 565 O O . ILE A 1 69 ? -7.393 -0.098 19.051 1.00 90.69 69 ILE A O 1
ATOM 569 N N . GLU A 1 70 ? -8.100 1.906 18.281 1.00 79.19 70 GLU A N 1
ATOM 570 C CA . GLU A 1 70 ? -7.269 2.741 19.158 1.00 79.19 70 GLU A CA 1
ATOM 571 C C . GLU A 1 70 ? -7.890 2.973 20.551 1.00 79.19 70 GLU A C 1
ATOM 573 O O . GLU A 1 70 ? -7.135 3.180 21.506 1.00 79.19 70 GLU A O 1
ATOM 578 N N . ASP A 1 71 ? -9.223 2.885 20.669 1.00 58.31 71 ASP A N 1
ATOM 579 C CA . ASP A 1 71 ? -10.000 2.932 21.927 1.00 58.31 71 ASP A CA 1
ATOM 580 C C . ASP A 1 71 ? -9.989 1.597 22.715 1.00 58.31 71 ASP A C 1
ATOM 582 O O . ASP A 1 71 ? -9.867 1.644 23.967 1.00 58.31 71 ASP A O 1
#

Sequence (71 aa):
GTIRDKVRKMEYKNREDFRHDVAQIALNAHTYNLNRHPHIPPLADELLELCDYLLEESADVLDDAEYAIED

Mean predicted aligned error: 2.62 Å

Secondary structure (DSSP, 8-state):
--HHHHHHTT--SSHHHHHHHHHHHHHHHHHHHTTT-TTHHHHHHHHHHHHHHHHHHTHHHHHHHHHHHH-

Nearest PDB structures (foldseek):
  4abm-assembly1_B  TM=5.960E-01  e=3.931E+00  Homo sapiens

Radius of gyration: 14.18 Å; Cα contacts (8 Å, |Δi|>4): 37; chains: 1; bounding box: 32×20×40 Å

Solvent-accessible surface area (backbone atoms only — not comparable to full-atom values): 4000 Å² total; per-residue (Å²): 124,56,72,71,52,34,57,78,65,60,68,49,72,44,67,65,63,48,47,52,60,50,46,49,50,27,56,47,30,43,74,70,18,58,89,77,41,62,71,48,27,61,55,32,46,52,51,41,54,54,48,54,52,53,51,59,77,39,36,72,65,48,50,58,54,31,54,65,69,75,111

Foldseek 3Di:
DPLVVCVVVVVDLAVVVSLVSLVVLLVVCCVPDVPPPVVRNVVSVVSSVVSVVVCVVCVVVRVVSSVVSVD